Protein AF-A0A171AJC9-F1 (afdb_monomer_lite)

Foldseek 3Di:
DVVLLPDQQQDPVSLVVNVVVLVVVVVCLVVVVVVLVVLVVVQVVCCVPVVDGDPCNVVVVVVNVVVVVSSVCSVVSNVVSVVVVVVVVVVVVVVVVVVVVVVVVVCVVLPPDPPVPDDPPDVVVVVVNVVSVVVVVVVD

pLDDT: mean 80.69, std 15.53, range [34.72, 95.94]

Sequence (140 aa):
AYSMIDQPPLCVEDISESHFNHRLLSEENVEISKLINDVDIKNQLLRTWTKESVPDVPQIMSLWDNFQIVMSNFHIVVSRQEESLKDRLSLTAEEMVTEIERFVLRWSELKPMRIISEIQINDHYIIDSLELINNSRQQW

Organism: Triatoma infestans (NCBI:txid30076)

Secondary structure (DSSP, 8-state):
-HHHHSS---SHHHHHHHHHHHHHHHHHHHHHHHHHHHHHHHHHHHHHHHS---TTHHHHHHHHHHHHHHHHHHHHHHHHHHHHHHHHHHHHHHHHHHHHHHHHHHHHHHS----TTT----HHHHHHHHHHHHHHHH--

Structure (mmCIF, N/CA/C/O backbone):
data_AF-A0A171AJC9-F1
#
_entry.id   AF-A0A171AJC9-F1
#
loop_
_atom_site.group_PDB
_atom_site.id
_atom_site.type_symbol
_atom_site.label_atom_id
_atom_site.label_alt_id
_atom_site.label_comp_id
_atom_site.label_asym_id
_atom_site.label_entity_id
_atom_site.label_seq_id
_atom_site.pdbx_PDB_ins_code
_atom_site.Cartn_x
_atom_site.Cartn_y
_atom_site.Cartn_z
_atom_site.occupancy
_atom_site.B_iso_or_equiv
_atom_site.auth_seq_id
_atom_site.auth_comp_id
_atom_site.auth_asym_id
_atom_site.auth_atom_id
_atom_site.pdbx_PDB_model_num
ATOM 1 N N . ALA A 1 1 ? -12.573 0.585 2.137 1.00 41.22 1 ALA A N 1
ATOM 2 C CA . ALA A 1 1 ? -11.731 1.380 3.055 1.00 41.22 1 ALA A CA 1
ATOM 3 C C . ALA A 1 1 ? -10.441 0.636 3.404 1.00 41.22 1 ALA A C 1
ATOM 5 O O . ALA A 1 1 ? -9.400 1.056 2.927 1.00 41.22 1 ALA A O 1
ATOM 6 N N . TYR A 1 2 ? -10.494 -0.508 4.104 1.00 34.72 2 TYR A N 1
ATOM 7 C CA . TYR A 1 2 ? -9.299 -1.308 4.449 1.00 34.72 2 TYR A CA 1
ATOM 8 C C . TYR A 1 2 ? -8.417 -1.710 3.251 1.00 34.72 2 TYR A C 1
ATOM 10 O O . TYR A 1 2 ? -7.199 -1.701 3.354 1.00 34.72 2 TYR A O 1
ATOM 18 N N . SER A 1 3 ? -9.014 -1.987 2.088 1.00 44.22 3 SER A N 1
ATOM 19 C CA . SER A 1 3 ? -8.273 -2.386 0.885 1.00 44.22 3 SER A CA 1
ATOM 20 C C . SER A 1 3 ? -7.541 -1.250 0.161 1.00 44.22 3 SER A C 1
ATOM 22 O O . SER A 1 3 ? -6.700 -1.543 -0.675 1.00 44.22 3 SER A O 1
ATOM 24 N N . MET A 1 4 ? -7.870 0.022 0.422 1.00 49.44 4 MET A N 1
ATOM 25 C CA . MET A 1 4 ? -7.275 1.158 -0.307 1.00 49.44 4 MET A CA 1
ATOM 26 C C . MET A 1 4 ? -5.973 1.660 0.319 1.00 49.44 4 MET A C 1
ATOM 28 O O . MET A 1 4 ? -5.195 2.301 -0.372 1.00 49.44 4 MET A O 1
ATOM 32 N N . ILE A 1 5 ? -5.734 1.383 1.605 1.00 52.53 5 ILE A N 1
ATOM 33 C CA . ILE A 1 5 ? -4.530 1.850 2.314 1.00 52.53 5 ILE A CA 1
ATOM 34 C C . ILE A 1 5 ? -3.443 0.766 2.331 1.00 52.53 5 ILE A C 1
ATOM 36 O O . ILE A 1 5 ? -2.259 1.078 2.288 1.00 52.53 5 ILE A O 1
ATOM 40 N N . ASP A 1 6 ? -3.845 -0.509 2.348 1.00 51.78 6 ASP A N 1
ATOM 41 C CA . ASP A 1 6 ? -2.919 -1.649 2.335 1.00 51.78 6 ASP A CA 1
ATOM 42 C C . ASP A 1 6 ? -2.307 -1.924 0.956 1.00 51.78 6 ASP A C 1
ATOM 44 O O . ASP A 1 6 ? -1.342 -2.683 0.847 1.00 51.78 6 ASP A O 1
ATOM 48 N N . GLN A 1 7 ? -2.858 -1.338 -0.112 1.00 58.59 7 GLN A N 1
ATOM 49 C CA . GLN A 1 7 ? -2.280 -1.489 -1.439 1.00 58.59 7 GLN A CA 1
ATOM 50 C C . GLN A 1 7 ? -1.215 -0.416 -1.675 1.00 58.59 7 GLN A C 1
ATOM 52 O O . GLN A 1 7 ? -1.537 0.772 -1.702 1.00 58.59 7 GLN A O 1
ATOM 57 N N . PRO A 1 8 ? 0.059 -0.811 -1.847 1.00 58.44 8 PRO A N 1
ATOM 58 C CA . PRO A 1 8 ? 1.096 0.144 -2.188 1.00 58.44 8 PRO A CA 1
ATOM 59 C C . PRO A 1 8 ? 0.774 0.805 -3.539 1.00 58.44 8 PRO A C 1
ATOM 61 O O . PRO A 1 8 ? 0.414 0.087 -4.475 1.00 58.44 8 PRO A O 1
ATOM 64 N N . PRO A 1 9 ? 0.914 2.138 -3.669 1.00 60.09 9 PRO A N 1
ATOM 65 C CA . PRO A 1 9 ? 0.683 2.820 -4.940 1.00 60.09 9 PRO A CA 1
ATOM 66 C C . PRO A 1 9 ? 1.651 2.306 -6.015 1.00 60.09 9 PRO A C 1
ATOM 68 O O . PRO A 1 9 ? 2.844 2.150 -5.751 1.00 60.09 9 PRO A O 1
ATOM 71 N N . LEU A 1 10 ? 1.136 2.026 -7.218 1.00 63.41 10 LEU A N 1
ATOM 72 C CA . LEU A 1 10 ? 1.886 1.398 -8.316 1.00 63.41 10 LEU A CA 1
ATOM 73 C C . LEU A 1 10 ? 2.336 2.405 -9.389 1.00 63.41 10 LEU A C 1
ATOM 75 O O . LEU A 1 10 ? 3.208 2.070 -10.197 1.00 63.41 10 LEU A O 1
ATOM 79 N N . CYS A 1 11 ? 1.758 3.612 -9.393 1.00 59.44 11 CYS A N 1
ATOM 80 C CA . CYS A 1 11 ? 2.030 4.722 -10.311 1.00 59.44 11 CYS A CA 1
ATOM 81 C C . CYS A 1 11 ? 2.040 6.088 -9.590 1.00 59.44 11 CYS A C 1
ATOM 83 O O . CYS A 1 11 ? 1.581 6.216 -8.457 1.00 59.44 11 CYS A O 1
ATOM 85 N N . VAL A 1 12 ? 2.550 7.130 -10.258 1.00 61.16 12 VAL A N 1
ATOM 86 C CA . VAL A 1 12 ? 2.616 8.510 -9.733 1.00 61.16 12 VAL A CA 1
ATOM 87 C C . VAL A 1 12 ? 1.220 9.084 -9.460 1.00 61.16 12 VAL A C 1
ATOM 89 O O . VAL A 1 12 ? 1.003 9.709 -8.422 1.00 61.16 12 VAL A O 1
ATOM 92 N N . GLU A 1 13 ? 0.255 8.832 -10.342 1.00 67.81 13 GLU A N 1
ATOM 93 C CA . GLU A 1 13 ? -1.151 9.188 -10.135 1.00 67.81 13 GLU A CA 1
ATOM 94 C C . GLU A 1 13 ? -1.714 8.516 -8.873 1.00 67.81 13 GLU A C 1
ATOM 96 O O . GLU A 1 13 ? -2.326 9.197 -8.045 1.00 67.81 13 GLU A O 1
ATOM 101 N N . ASP A 1 14 ? -1.393 7.235 -8.658 1.00 75.31 14 ASP A N 1
ATOM 102 C CA . ASP A 1 14 ? -1.816 6.474 -7.477 1.00 75.31 14 ASP A CA 1
ATOM 103 C C . ASP A 1 14 ? -1.217 7.048 -6.184 1.00 75.31 14 ASP A C 1
ATOM 105 O O . ASP A 1 14 ? -1.866 7.026 -5.141 1.00 75.31 14 ASP A O 1
ATOM 109 N N . ILE A 1 15 ? 0.003 7.602 -6.227 1.00 76.38 15 ILE A N 1
ATOM 110 C CA . ILE A 1 15 ? 0.623 8.270 -5.069 1.00 76.38 15 ILE A CA 1
ATOM 111 C C . ILE A 1 15 ? -0.194 9.505 -4.676 1.00 76.38 15 ILE A C 1
ATOM 113 O O . ILE A 1 15 ? -0.487 9.709 -3.495 1.00 76.38 15 ILE A O 1
ATOM 117 N N . SER A 1 16 ? -0.601 10.319 -5.652 1.00 79.94 16 SER A N 1
ATOM 118 C CA . SER A 1 16 ? -1.375 11.538 -5.392 1.00 79.94 16 SER A CA 1
ATOM 119 C C . SER A 1 16 ? -2.765 11.240 -4.817 1.00 79.94 16 SER A C 1
ATOM 121 O O . SER A 1 16 ? -3.183 11.871 -3.842 1.00 79.94 16 SER A O 1
ATOM 123 N N . GLU A 1 17 ? -3.446 10.228 -5.361 1.00 83.25 17 GLU A N 1
ATOM 124 C CA . GLU A 1 17 ? -4.742 9.756 -4.876 1.00 83.25 17 GLU A CA 1
ATOM 125 C C . GLU A 1 17 ? -4.617 9.143 -3.475 1.00 83.25 17 GLU A C 1
ATOM 127 O O . GLU A 1 17 ? -5.412 9.435 -2.580 1.00 83.25 17 GLU A O 1
ATOM 132 N N . SER A 1 18 ? -3.567 8.356 -3.247 1.00 80.88 18 SER A N 1
ATOM 133 C CA . SER A 1 18 ? -3.238 7.778 -1.947 1.00 80.88 18 SER A CA 1
ATOM 134 C C . SER A 1 18 ? -3.033 8.862 -0.879 1.00 80.88 18 SER A C 1
ATOM 136 O O . SER A 1 18 ? -3.617 8.785 0.203 1.00 80.88 18 SER A O 1
ATOM 138 N N . HIS A 1 19 ? -2.296 9.937 -1.189 1.00 85.44 19 HIS A N 1
ATOM 139 C CA . HIS A 1 19 ? -2.134 11.085 -0.288 1.00 85.44 19 HIS A CA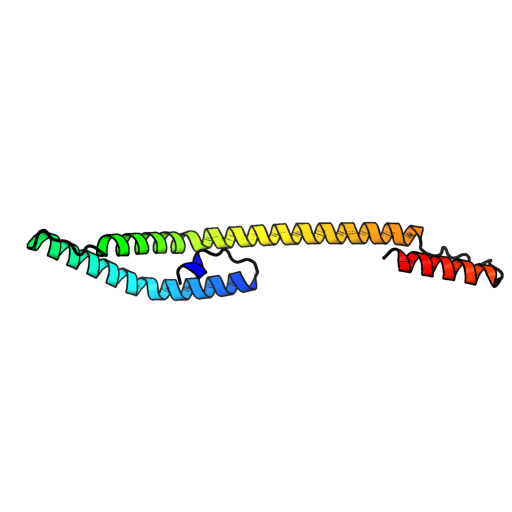 1
ATOM 140 C C . HIS A 1 19 ? -3.445 11.822 -0.005 1.00 85.44 19 HIS A C 1
ATOM 142 O O . HIS A 1 19 ? -3.665 12.274 1.122 1.00 85.44 19 HIS A O 1
ATOM 148 N N . PHE A 1 20 ? -4.308 11.970 -1.012 1.00 87.50 20 PHE A N 1
ATOM 149 C CA . PHE A 1 20 ? -5.622 12.582 -0.838 1.00 87.50 20 PHE A CA 1
ATOM 150 C C . PHE A 1 20 ? -6.499 11.749 0.105 1.00 87.50 20 PHE A C 1
ATOM 152 O O . PHE A 1 20 ? -7.044 12.282 1.071 1.00 87.50 20 PHE A O 1
ATOM 159 N N . ASN A 1 21 ? -6.557 10.436 -0.112 1.00 86.00 21 ASN A N 1
ATOM 160 C CA . ASN A 1 21 ? -7.317 9.515 0.729 1.00 86.00 21 ASN A CA 1
ATOM 161 C C . ASN A 1 21 ? -6.762 9.445 2.159 1.00 86.00 21 ASN A C 1
ATOM 163 O O . ASN A 1 21 ? -7.535 9.475 3.115 1.00 86.00 21 ASN A O 1
ATOM 167 N N . HIS A 1 22 ? -5.435 9.412 2.327 1.00 87.88 22 HIS A N 1
ATOM 168 C CA . HIS A 1 22 ? -4.784 9.472 3.642 1.00 87.88 22 HIS A CA 1
ATOM 169 C C . HIS A 1 22 ? -5.164 10.740 4.406 1.00 87.88 22 HIS A C 1
ATOM 171 O O . HIS A 1 22 ? -5.492 10.668 5.589 1.00 87.88 22 HIS A O 1
ATOM 177 N N . ARG A 1 23 ? -5.205 11.891 3.724 1.00 89.38 23 ARG A N 1
ATOM 178 C CA . ARG A 1 23 ? -5.634 13.156 4.330 1.00 89.38 23 ARG A CA 1
ATOM 179 C C . ARG A 1 23 ? -7.085 13.101 4.800 1.00 89.38 23 ARG A C 1
ATOM 181 O O . ARG A 1 23 ? -7.331 13.424 5.956 1.00 89.38 23 ARG A O 1
ATOM 188 N N . LEU A 1 24 ? -8.011 12.665 3.945 1.00 89.38 24 LEU A N 1
ATOM 189 C CA . LEU A 1 24 ? -9.429 12.543 4.309 1.00 89.38 24 LEU A CA 1
ATOM 190 C C . LEU A 1 24 ? -9.621 11.629 5.523 1.00 89.38 24 LEU A C 1
ATOM 192 O O . LEU A 1 24 ? -10.302 11.981 6.482 1.00 89.38 24 LEU A O 1
ATOM 196 N N . LEU A 1 25 ? -8.958 10.473 5.517 1.00 87.62 25 LEU A N 1
ATOM 197 C CA . LEU A 1 25 ? -9.026 9.533 6.629 1.00 87.62 25 LEU A CA 1
ATOM 198 C C . LEU A 1 25 ? -8.399 10.098 7.905 1.00 87.62 25 LEU A C 1
ATOM 200 O O . LEU A 1 25 ? -8.891 9.815 8.990 1.00 87.62 25 LEU A O 1
ATOM 204 N N . SER A 1 26 ? -7.334 10.894 7.794 1.00 88.38 26 SER A N 1
ATOM 205 C CA . SER A 1 26 ? -6.707 11.584 8.925 1.00 88.38 26 SER A CA 1
ATOM 206 C C . SER A 1 26 ? -7.628 12.645 9.540 1.00 88.38 26 SER A C 1
ATOM 208 O O . SER A 1 26 ? -7.672 12.790 10.762 1.00 88.38 26 SER A O 1
ATOM 210 N N . GLU A 1 27 ? -8.416 13.343 8.717 1.00 90.31 27 GLU A N 1
ATOM 211 C CA . GLU A 1 27 ? -9.432 14.297 9.180 1.00 90.31 27 GLU A CA 1
ATOM 212 C C . GLU A 1 27 ? -10.545 13.585 9.970 1.00 90.31 27 GLU A C 1
ATOM 214 O O . GLU A 1 27 ? -10.867 13.995 11.088 1.00 90.31 27 GLU A O 1
ATOM 219 N N . GLU A 1 28 ? -11.065 12.465 9.456 1.00 89.62 28 GLU A N 1
ATOM 220 C CA . GLU A 1 28 ? -12.080 11.647 10.143 1.00 89.62 28 GLU A CA 1
ATOM 221 C C . GLU A 1 28 ? -11.525 10.897 11.372 1.00 89.62 28 GLU A C 1
ATOM 223 O O . GLU A 1 28 ? -12.261 10.595 12.319 1.00 89.62 28 GLU A O 1
ATOM 228 N N . ASN A 1 29 ? -10.214 10.629 11.406 1.00 90.88 29 ASN A N 1
ATOM 229 C CA . ASN A 1 29 ? -9.545 9.877 12.472 1.00 90.88 29 ASN A CA 1
ATOM 230 C C . ASN A 1 29 ? -9.790 10.497 13.857 1.00 90.88 29 ASN A C 1
ATOM 232 O O . ASN A 1 29 ? -9.984 9.780 14.841 1.00 90.88 29 ASN A O 1
ATOM 236 N N . VAL A 1 30 ? -9.840 11.829 13.950 1.00 89.38 30 VAL A N 1
ATOM 237 C CA . VAL A 1 30 ? -10.054 12.538 15.222 1.00 89.38 30 VAL A CA 1
ATOM 238 C C . VAL A 1 30 ? -11.428 12.227 15.819 1.00 89.38 30 VAL A C 1
ATOM 240 O O . VAL A 1 30 ? -11.549 12.049 17.033 1.00 89.38 30 VAL A O 1
ATOM 243 N N . GLU A 1 31 ? -12.471 12.165 14.994 1.00 92.25 31 GLU A N 1
ATOM 244 C CA . GLU A 1 31 ? -13.830 11.880 15.461 1.00 92.25 31 GLU A CA 1
ATOM 245 C C . GLU A 1 31 ? -13.995 10.405 15.825 1.00 92.25 31 GLU A C 1
ATOM 247 O O . GLU A 1 31 ? -14.526 10.087 16.893 1.00 92.25 31 GLU A O 1
ATOM 252 N N . ILE A 1 32 ? -13.460 9.504 14.998 1.00 92.94 32 ILE A N 1
ATOM 253 C CA . ILE A 1 32 ? -13.521 8.063 15.259 1.00 92.94 32 ILE A CA 1
ATOM 254 C C . ILE A 1 32 ? -12.709 7.702 16.513 1.00 92.94 32 ILE A C 1
ATOM 256 O O . ILE A 1 32 ? -13.184 6.920 17.335 1.00 92.94 32 ILE A O 1
ATOM 260 N N . SER A 1 33 ? -11.551 8.334 16.736 1.00 93.12 33 SER A N 1
ATOM 261 C CA . SER A 1 33 ? -10.754 8.171 17.964 1.00 93.12 33 SER A CA 1
ATOM 262 C C . SER A 1 33 ? -11.571 8.466 19.222 1.00 93.12 33 SER A C 1
ATOM 264 O O . SER A 1 33 ? -11.521 7.710 20.194 1.00 93.12 33 SER A O 1
ATOM 266 N N . LYS A 1 34 ? -12.353 9.556 19.209 1.00 94.75 34 LYS A N 1
ATOM 267 C CA . LYS A 1 34 ? -13.231 9.918 20.332 1.00 94.75 34 LYS A CA 1
ATOM 268 C C . LYS A 1 34 ? -14.307 8.859 20.544 1.00 94.75 34 LYS A C 1
ATOM 270 O O . LYS A 1 34 ? -14.531 8.444 21.676 1.00 94.75 34 LYS A O 1
ATOM 275 N N . LEU A 1 35 ? -14.931 8.390 19.464 1.00 95.44 35 LEU A N 1
ATOM 276 C CA . LEU A 1 35 ? -15.973 7.369 19.539 1.00 95.44 35 LEU A CA 1
ATOM 277 C C . LEU A 1 35 ? -15.440 6.039 20.091 1.00 95.44 35 LEU A C 1
ATOM 279 O O . LEU A 1 35 ? -16.090 5.430 20.938 1.00 95.44 35 LEU A O 1
ATOM 283 N N . ILE A 1 36 ? -14.255 5.605 19.654 1.00 94.50 36 ILE A N 1
ATOM 284 C CA . ILE A 1 36 ? -13.602 4.388 20.155 1.00 94.50 36 ILE A CA 1
ATOM 285 C C . ILE A 1 36 ? -13.290 4.511 21.648 1.00 94.50 36 ILE A C 1
ATOM 287 O O . ILE A 1 36 ? -13.581 3.589 22.409 1.00 94.50 36 ILE A O 1
ATOM 291 N N . ASN A 1 37 ? -12.773 5.662 22.084 1.00 95.25 37 ASN A N 1
ATOM 292 C CA . ASN A 1 37 ? -12.525 5.924 23.499 1.00 95.25 37 ASN A CA 1
ATOM 293 C C . ASN A 1 37 ? -13.822 5.891 24.329 1.00 95.25 37 ASN A C 1
ATOM 295 O O . ASN A 1 37 ? -13.868 5.277 25.393 1.00 95.25 37 ASN A O 1
ATOM 299 N N . ASP A 1 38 ? -14.905 6.488 23.828 1.00 95.88 38 ASP A N 1
ATOM 300 C CA . ASP A 1 38 ? -16.208 6.451 24.496 1.00 95.88 38 ASP A CA 1
ATOM 301 C C . ASP A 1 38 ? -16.768 5.025 24.605 1.00 95.88 38 ASP A C 1
ATOM 303 O O . ASP A 1 38 ? -17.379 4.670 25.618 1.00 95.88 38 ASP A O 1
ATOM 307 N N . VAL A 1 39 ? -16.580 4.203 23.568 1.00 94.88 39 VAL A N 1
ATOM 308 C CA . VAL A 1 39 ? -16.972 2.787 23.567 1.00 94.88 39 VAL A CA 1
ATOM 309 C C . VAL A 1 39 ? -16.170 2.001 24.601 1.00 94.88 39 VAL A C 1
ATOM 311 O O . VAL A 1 39 ? -16.769 1.228 25.351 1.00 94.88 39 VAL A O 1
ATOM 314 N N . ASP A 1 40 ? -14.857 2.220 24.692 1.00 93.44 40 ASP A N 1
ATOM 315 C CA . ASP A 1 40 ? -14.009 1.562 25.690 1.00 93.44 40 ASP A CA 1
ATOM 316 C C . ASP A 1 40 ? -14.432 1.943 27.117 1.00 93.44 40 ASP A C 1
ATOM 318 O O . ASP A 1 40 ? -14.728 1.063 27.927 1.00 93.44 40 ASP A O 1
ATOM 322 N N . ILE A 1 41 ? -14.614 3.238 27.403 1.00 94.12 41 ILE A N 1
ATOM 323 C CA . ILE A 1 41 ? -15.086 3.716 28.714 1.00 94.12 41 ILE A CA 1
ATOM 324 C C . ILE A 1 41 ? -16.431 3.075 29.081 1.00 94.12 41 ILE A C 1
ATOM 326 O O . ILE A 1 41 ? -16.601 2.551 30.185 1.00 94.12 41 ILE A O 1
ATOM 330 N N . LYS A 1 42 ? -17.404 3.079 28.160 1.00 94.00 42 LYS A N 1
ATOM 331 C CA . LYS A 1 42 ? -18.727 2.479 28.403 1.00 94.00 42 LYS A CA 1
ATOM 332 C C . LYS A 1 42 ? -18.632 0.972 28.636 1.00 94.00 42 LYS A C 1
ATOM 334 O O . LYS A 1 42 ? -19.303 0.455 29.530 1.00 94.00 42 LYS A O 1
ATOM 339 N N . ASN A 1 43 ? -17.792 0.270 27.878 1.00 92.75 43 ASN A N 1
ATOM 340 C CA . ASN A 1 43 ? -17.590 -1.166 28.041 1.00 92.75 43 ASN A CA 1
ATOM 341 C C . ASN A 1 43 ? -16.887 -1.497 29.368 1.00 92.75 43 ASN A C 1
ATOM 343 O O . ASN A 1 43 ? -17.265 -2.456 30.037 1.00 92.75 43 ASN A O 1
ATOM 347 N N . GLN A 1 44 ? -15.919 -0.687 29.806 1.00 92.62 44 GLN A N 1
ATOM 348 C CA . GLN A 1 44 ? -15.272 -0.830 31.116 1.00 92.62 44 GLN A CA 1
ATOM 349 C C . GLN A 1 44 ? -16.256 -0.616 32.273 1.00 92.62 44 GLN A C 1
ATOM 351 O O . GLN A 1 44 ? -16.257 -1.387 33.238 1.00 92.62 44 GLN A O 1
ATOM 356 N N . LEU A 1 45 ? -17.133 0.386 32.172 1.00 93.06 45 LEU A N 1
ATOM 357 C CA . LEU A 1 45 ? -18.187 0.620 33.161 1.00 93.06 45 LEU A CA 1
ATOM 358 C C . LEU A 1 45 ? -19.171 -0.553 33.219 1.00 93.06 45 LEU A C 1
ATOM 360 O O . LEU A 1 45 ? -19.460 -1.050 34.309 1.00 93.06 45 LEU A O 1
ATOM 364 N N . LEU A 1 46 ? -19.622 -1.045 32.059 1.00 93.00 46 LEU A N 1
ATOM 365 C CA . LEU A 1 46 ? -20.495 -2.216 31.967 1.00 93.00 46 LEU A CA 1
ATOM 366 C C . LEU A 1 46 ? -19.847 -3.439 32.624 1.00 93.00 46 LEU A C 1
ATOM 368 O O . LEU A 1 46 ? -20.473 -4.064 33.481 1.00 93.00 46 LEU A O 1
ATOM 372 N N . ARG A 1 47 ? -18.577 -3.720 32.306 1.00 92.81 47 ARG A N 1
ATOM 373 C CA . ARG A 1 47 ? -17.784 -4.793 32.929 1.00 92.81 47 ARG A CA 1
ATOM 374 C C . ARG A 1 47 ? -17.693 -4.643 34.437 1.00 92.81 47 ARG A C 1
ATOM 376 O O . ARG A 1 47 ? -17.825 -5.625 35.159 1.00 92.81 47 ARG A O 1
ATOM 383 N N . THR A 1 48 ? -17.500 -3.424 34.926 1.00 92.81 48 THR A N 1
ATOM 384 C CA . THR A 1 48 ? -17.394 -3.160 36.365 1.00 92.81 48 THR A CA 1
ATOM 385 C C . THR A 1 48 ? -18.719 -3.421 37.086 1.00 92.81 48 THR A C 1
ATOM 387 O O . THR A 1 48 ? -18.723 -3.956 38.192 1.00 92.81 48 THR A O 1
ATOM 390 N N . TRP A 1 49 ? -19.848 -3.076 36.461 1.00 91.00 49 TRP A N 1
ATOM 391 C CA . TRP A 1 49 ? -21.175 -3.158 37.079 1.00 91.00 49 TRP A CA 1
ATOM 392 C C . TRP A 1 49 ? -21.834 -4.530 36.941 1.00 91.00 49 TRP A C 1
ATOM 394 O O . TRP A 1 49 ? -22.441 -5.026 37.886 1.00 91.00 49 TRP A O 1
ATOM 404 N N . THR A 1 50 ? -21.723 -5.142 35.767 1.00 91.00 50 THR A N 1
ATOM 405 C CA . THR A 1 50 ? -22.429 -6.386 35.420 1.00 91.00 50 THR A CA 1
ATOM 406 C C . THR A 1 50 ? -21.521 -7.610 35.451 1.00 91.00 50 THR A C 1
ATOM 408 O O . THR A 1 50 ? -22.018 -8.730 35.461 1.00 91.00 50 THR A O 1
ATOM 411 N N . LYS A 1 51 ? -20.193 -7.412 35.491 1.00 88.88 51 LYS A N 1
ATOM 412 C CA . LYS A 1 51 ? -19.174 -8.444 35.217 1.00 88.88 51 LYS A CA 1
ATOM 413 C C . LYS A 1 51 ? -19.275 -9.054 33.815 1.00 88.88 51 LYS A C 1
ATOM 415 O O . LYS A 1 51 ? -18.598 -10.040 33.535 1.00 88.88 51 LYS A O 1
ATOM 420 N N . GLU A 1 52 ? -20.053 -8.443 32.927 1.00 85.69 52 GLU A N 1
ATOM 421 C CA . GLU A 1 52 ? -20.195 -8.830 31.529 1.00 85.69 52 GLU A CA 1
ATOM 422 C C . GLU A 1 52 ? -19.545 -7.789 30.612 1.00 85.69 52 GLU A C 1
ATOM 424 O O . GLU A 1 52 ? -19.412 -6.614 30.948 1.00 85.69 52 GLU A O 1
ATOM 429 N N . SER A 1 53 ? -19.110 -8.229 29.435 1.00 85.50 53 SER A N 1
ATOM 430 C CA . SER A 1 53 ? -18.546 -7.369 28.395 1.00 85.50 53 SER A CA 1
ATOM 431 C C . SER A 1 53 ? -19.364 -7.507 27.134 1.00 85.50 53 SER A C 1
ATOM 433 O O . SER A 1 53 ? -19.800 -8.608 26.807 1.00 85.50 53 SER A O 1
ATOM 435 N N . VAL A 1 54 ? -19.425 -6.437 26.347 1.00 90.31 54 VAL A N 1
ATOM 436 C CA . VAL A 1 54 ? -19.834 -6.565 24.949 1.00 90.31 54 VAL A CA 1
ATOM 437 C C . VAL A 1 54 ? -18.772 -7.410 24.218 1.00 90.31 54 VAL A C 1
ATOM 439 O O . VAL A 1 54 ? -17.588 -7.054 24.298 1.00 90.31 54 VAL A O 1
ATOM 442 N N . PRO A 1 55 ? -19.141 -8.529 23.564 1.00 89.12 55 PRO A N 1
ATOM 443 C CA . PRO A 1 55 ? -18.183 -9.449 22.940 1.00 89.12 55 PRO A CA 1
ATOM 444 C C . PRO A 1 55 ? -17.393 -8.843 21.777 1.00 89.12 55 PRO A C 1
ATOM 446 O O . PRO A 1 55 ? -16.236 -9.201 21.584 1.00 89.12 55 PRO A O 1
ATOM 449 N N . ASP A 1 56 ? -17.994 -7.902 21.045 1.00 92.50 56 ASP A N 1
ATOM 450 C CA . ASP A 1 56 ? -17.413 -7.344 19.816 1.00 92.50 56 ASP A CA 1
ATOM 451 C C . ASP A 1 56 ? -16.430 -6.193 20.078 1.00 92.50 56 ASP A C 1
ATOM 453 O O . ASP A 1 56 ? -15.596 -5.875 19.231 1.00 92.50 56 ASP A O 1
ATOM 457 N N . VAL A 1 57 ? -16.483 -5.563 21.259 1.00 92.06 57 VAL A N 1
ATOM 458 C CA . VAL A 1 57 ? -15.631 -4.403 21.587 1.00 92.06 57 VAL A CA 1
ATOM 459 C C . VAL A 1 57 ? -14.132 -4.719 21.463 1.00 92.06 57 VAL A C 1
ATOM 461 O O . VAL A 1 57 ? -13.437 -3.940 20.814 1.00 92.06 57 VAL A O 1
ATOM 464 N N . PRO A 1 58 ? -13.607 -5.848 21.980 1.00 91.38 58 PRO A N 1
ATOM 465 C CA . PRO A 1 58 ? -12.210 -6.230 21.767 1.00 91.38 58 PRO A CA 1
ATOM 466 C C . PRO A 1 58 ? -11.818 -6.336 20.287 1.00 91.38 58 PRO A C 1
ATOM 468 O O . PRO A 1 58 ? -10.718 -5.932 19.914 1.00 91.38 58 PRO A O 1
ATOM 471 N N . GLN A 1 59 ? -12.711 -6.848 19.435 1.00 93.50 59 GLN A N 1
ATOM 472 C CA . GLN A 1 59 ? -12.455 -6.944 17.998 1.00 93.50 59 GLN A CA 1
ATOM 473 C C . GLN A 1 59 ? -12.408 -5.554 17.355 1.00 93.50 59 GLN A C 1
ATOM 475 O O . GLN A 1 59 ? -11.506 -5.278 16.567 1.00 93.50 59 GLN A O 1
ATOM 480 N N . ILE A 1 60 ? -13.345 -4.671 17.709 1.00 93.94 60 ILE A N 1
ATOM 481 C CA . ILE A 1 60 ? -13.378 -3.287 17.219 1.00 93.94 60 ILE A CA 1
ATOM 482 C C . ILE A 1 60 ? -12.107 -2.536 17.634 1.00 93.94 60 ILE A C 1
ATOM 484 O O . ILE A 1 60 ? -11.515 -1.858 16.798 1.00 93.94 60 ILE A O 1
ATOM 488 N N . MET A 1 61 ? -11.647 -2.698 18.880 1.00 92.94 61 MET A N 1
ATOM 489 C CA . MET A 1 61 ? -10.389 -2.095 19.338 1.00 92.94 61 MET A CA 1
ATOM 490 C C . MET A 1 61 ? -9.185 -2.640 18.568 1.00 92.94 61 MET A C 1
ATOM 492 O O . MET A 1 61 ? -8.368 -1.862 18.095 1.00 92.94 61 MET A O 1
ATOM 496 N N . SER A 1 62 ? -9.116 -3.955 18.341 1.00 93.19 62 SER A N 1
ATOM 497 C CA . SER A 1 62 ? -8.029 -4.551 17.554 1.00 93.19 62 SER A CA 1
ATOM 498 C C . SER A 1 62 ? -8.002 -4.055 16.104 1.00 93.19 62 SER A C 1
ATOM 500 O O . SER A 1 62 ? -6.925 -3.804 15.562 1.00 93.19 62 SER A O 1
ATOM 502 N N . LEU A 1 63 ? -9.167 -3.901 15.468 1.00 92.50 63 LEU A N 1
ATOM 503 C CA . LEU A 1 63 ? -9.264 -3.305 14.135 1.00 92.50 63 LEU A CA 1
ATOM 504 C C . LEU A 1 63 ? -8.825 -1.840 14.166 1.00 92.50 63 LEU A C 1
ATOM 506 O O . LEU A 1 63 ? -8.106 -1.387 13.282 1.00 92.50 63 LEU A O 1
ATOM 510 N N . TRP A 1 64 ? -9.226 -1.090 15.186 1.00 93.88 64 TRP A N 1
ATOM 511 C CA . TRP A 1 64 ? -8.810 0.296 15.327 1.00 93.88 64 TRP A CA 1
ATOM 512 C C . TRP A 1 64 ? -7.292 0.442 15.483 1.00 93.88 64 TRP A C 1
ATOM 514 O O . TRP A 1 64 ? -6.684 1.247 14.779 1.00 93.88 64 TRP A O 1
ATOM 524 N N . ASP A 1 65 ? -6.668 -0.385 16.319 1.00 92.44 65 ASP A N 1
ATOM 525 C CA . ASP A 1 65 ? -5.216 -0.393 16.512 1.00 92.44 65 ASP A CA 1
ATOM 526 C C . ASP A 1 65 ? -4.480 -0.714 15.205 1.00 92.44 65 ASP A C 1
ATOM 528 O O . ASP A 1 65 ? -3.517 -0.036 14.847 1.00 92.44 65 ASP A O 1
ATOM 532 N N . ASN A 1 66 ? -4.965 -1.703 14.444 1.00 90.56 66 ASN A N 1
ATOM 533 C CA . ASN A 1 66 ? -4.399 -2.027 13.135 1.00 90.56 66 ASN A CA 1
ATOM 534 C C . ASN A 1 66 ? -4.512 -0.841 12.165 1.00 90.56 66 ASN A C 1
ATOM 536 O O . ASN A 1 66 ? -3.540 -0.466 11.515 1.00 90.56 66 ASN A O 1
ATOM 540 N N . PHE A 1 67 ? -5.677 -0.194 12.115 1.00 88.94 67 PHE A N 1
ATOM 541 C CA . PHE A 1 67 ? -5.865 1.002 11.302 1.00 88.94 67 PHE A CA 1
ATOM 542 C C . PHE A 1 67 ? -4.888 2.125 11.686 1.00 88.94 67 PHE A C 1
ATOM 544 O O . PHE A 1 67 ? -4.297 2.734 10.796 1.00 88.94 67 PHE A O 1
ATOM 551 N N . GLN A 1 68 ? -4.655 2.370 12.982 1.00 90.81 68 GLN A N 1
ATOM 552 C CA . GLN A 1 68 ? -3.675 3.369 13.428 1.00 90.81 68 GLN A CA 1
ATOM 553 C C . GLN A 1 68 ? -2.250 3.021 12.980 1.00 90.81 68 GLN A C 1
ATOM 555 O O . GLN A 1 68 ? -1.528 3.904 12.519 1.00 90.81 68 GLN A O 1
ATOM 560 N N . ILE A 1 69 ? -1.862 1.744 13.055 1.00 88.69 69 ILE A N 1
ATOM 561 C CA . ILE A 1 69 ? -0.554 1.264 12.581 1.00 88.69 69 ILE A CA 1
ATOM 562 C C . ILE A 1 69 ? -0.400 1.509 11.076 1.00 88.69 69 ILE A C 1
ATOM 564 O O . ILE A 1 69 ? 0.626 2.017 10.619 1.00 88.69 69 ILE A O 1
ATOM 568 N N . VAL A 1 70 ? -1.422 1.173 10.290 1.00 85.50 70 VAL A N 1
ATOM 569 C CA . VAL A 1 70 ? -1.425 1.404 8.841 1.00 85.50 70 VAL A CA 1
ATOM 570 C C . VAL A 1 70 ? -1.331 2.905 8.537 1.00 85.50 70 VAL A C 1
ATOM 572 O O . VAL A 1 70 ? -0.513 3.323 7.716 1.00 85.50 70 VAL A O 1
ATOM 575 N N . MET A 1 71 ? -2.090 3.733 9.258 1.00 87.06 71 MET A N 1
ATOM 576 C CA . MET A 1 71 ? -2.087 5.189 9.106 1.00 87.06 71 MET A CA 1
ATOM 577 C C . MET A 1 71 ? -0.726 5.814 9.445 1.00 87.06 71 MET A C 1
ATOM 579 O O . MET A 1 71 ? -0.275 6.722 8.741 1.00 87.06 71 MET A O 1
ATOM 583 N N . SER A 1 72 ? -0.045 5.314 10.485 1.00 87.25 72 SER A N 1
ATOM 584 C CA . SER A 1 72 ? 1.290 5.782 10.873 1.00 87.25 72 SER A CA 1
ATOM 585 C C . SER A 1 72 ? 2.377 5.337 9.897 1.00 87.25 72 SER A C 1
ATOM 587 O O . SER A 1 72 ? 3.332 6.072 9.651 1.00 87.25 72 SER A O 1
ATOM 589 N N . ASN A 1 73 ? 2.230 4.145 9.317 1.00 83.94 73 ASN A N 1
ATOM 590 C CA . ASN A 1 73 ? 3.214 3.571 8.401 1.00 83.94 73 ASN A CA 1
ATOM 591 C C . ASN A 1 73 ? 3.080 4.089 6.965 1.00 83.94 73 ASN A C 1
ATOM 593 O O . ASN A 1 73 ? 3.974 3.856 6.152 1.00 83.94 73 ASN A O 1
ATOM 597 N N . PHE A 1 74 ? 2.004 4.810 6.654 1.00 85.56 74 PHE A N 1
ATOM 598 C CA . PHE A 1 74 ? 1.696 5.305 5.316 1.00 85.56 74 PHE A CA 1
ATOM 599 C C . PHE A 1 74 ? 2.885 5.982 4.618 1.00 85.56 74 PHE A C 1
ATOM 601 O O . PHE A 1 74 ? 3.245 5.613 3.502 1.00 85.56 74 PHE A O 1
ATOM 608 N N . HIS A 1 75 ? 3.552 6.925 5.291 1.00 84.25 75 HIS A N 1
ATOM 609 C CA . HIS A 1 75 ? 4.687 7.646 4.707 1.00 84.25 75 HIS A CA 1
ATOM 610 C C . HIS A 1 75 ? 5.856 6.723 4.356 1.00 84.25 75 HIS A C 1
ATOM 612 O O . HIS A 1 75 ? 6.479 6.896 3.315 1.00 84.25 75 HIS A O 1
ATOM 618 N N . ILE A 1 76 ? 6.120 5.710 5.184 1.00 86.88 76 ILE A N 1
ATOM 619 C CA . ILE A 1 76 ? 7.178 4.724 4.937 1.00 86.88 76 ILE A CA 1
ATOM 620 C C . ILE A 1 76 ? 6.846 3.911 3.681 1.00 86.88 76 ILE A C 1
ATOM 622 O O . ILE A 1 76 ? 7.714 3.689 2.836 1.00 86.88 76 ILE A O 1
ATOM 626 N N . VAL A 1 77 ? 5.586 3.487 3.545 1.00 83.88 77 VAL A N 1
ATOM 627 C CA . VAL A 1 77 ? 5.117 2.724 2.382 1.00 83.88 77 VAL A CA 1
ATOM 628 C C . VAL A 1 77 ? 5.232 3.557 1.110 1.00 83.88 77 VAL A C 1
ATOM 630 O O . VAL A 1 77 ? 5.800 3.076 0.131 1.00 83.88 77 VAL A O 1
ATOM 633 N N . VAL A 1 78 ? 4.757 4.805 1.126 1.00 84.69 78 VAL A N 1
ATOM 634 C CA . VAL A 1 78 ? 4.814 5.692 -0.044 1.00 84.69 78 VAL A CA 1
ATOM 635 C C . VAL A 1 78 ? 6.254 6.003 -0.441 1.00 84.69 78 VAL A C 1
ATOM 637 O O . VAL A 1 78 ? 6.596 5.838 -1.607 1.00 84.69 78 VAL A O 1
ATOM 640 N N . SER A 1 79 ? 7.130 6.360 0.503 1.00 85.69 79 SER A N 1
ATOM 641 C CA . SER A 1 79 ? 8.540 6.634 0.190 1.00 85.69 79 SER A CA 1
ATOM 642 C C . SER A 1 79 ? 9.244 5.423 -0.425 1.00 85.69 79 SER A C 1
ATOM 644 O O . SER A 1 79 ? 10.005 5.569 -1.379 1.00 85.69 79 SER A O 1
ATOM 646 N N . ARG A 1 80 ? 8.946 4.213 0.061 1.00 85.88 80 ARG A N 1
ATOM 647 C CA . ARG A 1 80 ? 9.472 2.979 -0.532 1.00 85.88 80 ARG A CA 1
ATOM 648 C C . ARG A 1 80 ? 8.958 2.758 -1.959 1.00 85.88 80 ARG A C 1
ATOM 650 O O . ARG A 1 80 ? 9.707 2.270 -2.803 1.00 85.88 80 ARG A O 1
ATOM 657 N N . GLN A 1 81 ? 7.697 3.092 -2.237 1.00 83.88 81 GLN A N 1
ATOM 658 C CA . GLN A 1 81 ? 7.151 3.000 -3.595 1.00 83.88 81 GLN A CA 1
ATOM 659 C C . GLN A 1 81 ? 7.752 4.047 -4.534 1.00 83.88 81 GLN A C 1
ATOM 661 O O . GLN A 1 81 ? 8.063 3.718 -5.675 1.00 83.88 81 GLN A O 1
ATOM 666 N N . GLU A 1 82 ? 7.992 5.272 -4.062 1.00 85.75 82 GLU A N 1
ATOM 667 C CA . GLU A 1 82 ? 8.694 6.296 -4.843 1.00 85.75 82 GLU A CA 1
ATOM 668 C C . GLU A 1 82 ? 10.102 5.849 -5.245 1.00 85.75 82 GLU A C 1
ATOM 670 O O . GLU A 1 82 ? 10.512 6.049 -6.387 1.00 85.75 82 GLU A O 1
ATOM 675 N N . GLU A 1 83 ? 10.844 5.245 -4.318 1.00 89.00 83 GLU A N 1
ATOM 676 C CA . GLU A 1 83 ? 12.176 4.702 -4.588 1.00 89.00 83 GLU A CA 1
ATOM 677 C C . GLU A 1 83 ? 12.110 3.554 -5.603 1.00 89.00 83 GLU A C 1
ATOM 679 O O . GLU A 1 83 ? 12.785 3.598 -6.629 1.00 89.00 83 GLU A O 1
ATOM 684 N N . SER A 1 84 ? 11.197 2.598 -5.407 1.00 87.69 84 SER A N 1
ATOM 685 C CA . SER A 1 84 ? 11.009 1.492 -6.353 1.00 87.69 84 SER A CA 1
ATOM 686 C C . SER A 1 84 ? 10.602 1.963 -7.755 1.00 87.69 84 SER A C 1
ATOM 688 O O . SER A 1 84 ? 11.047 1.390 -8.751 1.00 87.69 84 SER A O 1
ATOM 690 N N . LEU A 1 85 ? 9.775 3.007 -7.86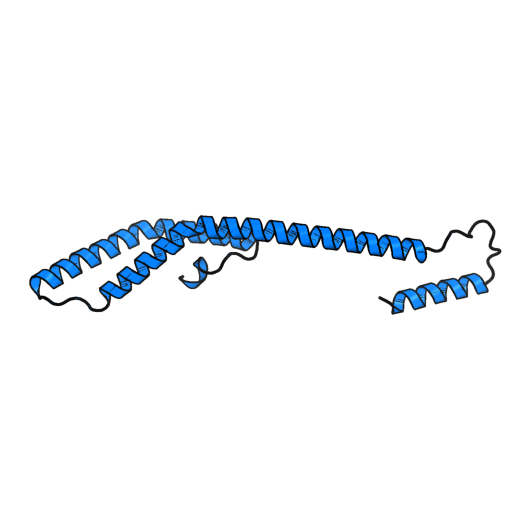3 1.00 87.44 85 LEU A N 1
ATOM 691 C CA . LEU A 1 85 ? 9.409 3.610 -9.145 1.00 87.44 85 LEU A CA 1
ATOM 692 C C . LEU A 1 85 ? 10.610 4.263 -9.830 1.00 87.44 85 LEU A C 1
ATOM 694 O O . LEU A 1 85 ? 10.779 4.087 -11.036 1.00 87.44 85 LEU A O 1
ATOM 698 N N . LYS A 1 86 ? 11.459 4.975 -9.080 1.00 90.06 86 LYS A N 1
ATOM 699 C CA . LYS A 1 86 ? 12.699 5.562 -9.614 1.00 90.06 86 LYS A CA 1
ATOM 700 C C . LYS A 1 86 ? 13.637 4.483 -10.149 1.00 90.06 86 LYS A C 1
ATOM 702 O O . LYS A 1 86 ? 14.113 4.619 -11.274 1.00 90.06 86 LYS A O 1
ATOM 707 N N . ASP A 1 87 ? 13.831 3.401 -9.401 1.00 92.00 87 ASP A N 1
ATOM 708 C CA . ASP A 1 87 ? 14.686 2.284 -9.817 1.00 92.00 87 ASP A CA 1
ATOM 709 C C . ASP A 1 87 ? 14.171 1.628 -11.101 1.00 92.00 87 ASP A C 1
ATOM 711 O O . ASP A 1 87 ? 14.929 1.401 -12.044 1.00 92.00 87 ASP A O 1
ATOM 715 N N . ARG A 1 88 ? 12.856 1.382 -11.176 1.00 90.69 88 ARG A N 1
ATOM 716 C CA . ARG A 1 88 ? 12.216 0.830 -12.378 1.00 90.69 88 ARG A CA 1
ATOM 717 C C . ARG A 1 88 ? 12.399 1.743 -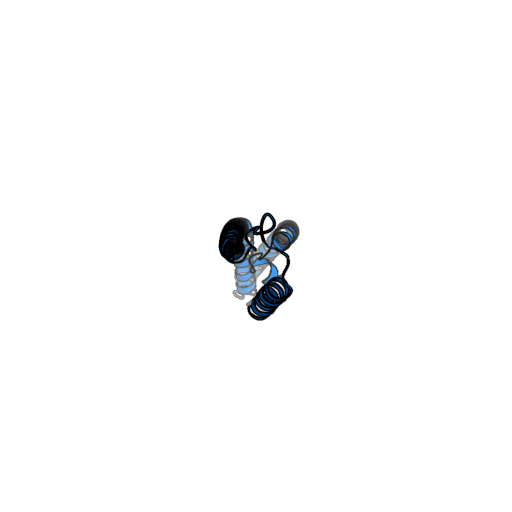13.588 1.00 90.69 88 ARG A C 1
ATOM 719 O O . ARG A 1 88 ? 12.733 1.254 -14.661 1.00 90.69 88 ARG A O 1
ATOM 726 N N . LEU A 1 89 ? 12.202 3.052 -13.422 1.00 90.88 89 LEU A N 1
ATOM 727 C CA . LEU A 1 89 ? 12.392 4.026 -14.500 1.00 90.88 89 LEU A CA 1
ATOM 728 C C . LEU A 1 89 ? 13.852 4.095 -14.964 1.00 90.88 89 LEU A C 1
ATOM 730 O O . LEU A 1 89 ? 14.091 4.177 -16.167 1.00 90.88 89 LEU A O 1
ATOM 734 N N . SER A 1 90 ? 14.814 4.025 -14.037 1.00 93.31 90 SER A N 1
ATOM 735 C CA . SER A 1 90 ? 16.242 3.971 -14.371 1.00 93.31 90 SER A CA 1
ATOM 736 C C . SER A 1 90 ? 16.564 2.736 -15.205 1.00 93.31 90 SER A C 1
ATOM 738 O O . SER A 1 90 ? 17.178 2.848 -16.262 1.00 93.31 90 SER A O 1
ATOM 740 N N . LEU A 1 91 ? 16.074 1.572 -14.776 1.00 94.62 91 LEU A N 1
ATOM 741 C CA . LEU A 1 91 ? 16.289 0.313 -15.481 1.00 94.62 91 LEU A CA 1
ATOM 742 C C . LEU A 1 91 ? 15.676 0.344 -16.888 1.00 94.62 91 LEU A C 1
ATOM 744 O O . LEU A 1 91 ? 16.344 0.000 -17.858 1.00 94.62 91 LEU A O 1
ATOM 748 N N . THR A 1 92 ? 14.446 0.843 -17.032 1.00 93.56 92 THR A N 1
ATOM 749 C CA . THR A 1 92 ? 13.821 1.014 -18.353 1.00 93.56 92 THR A CA 1
ATOM 750 C C . THR A 1 92 ? 14.601 1.991 -19.240 1.00 93.56 92 THR A C 1
ATOM 752 O O . THR A 1 92 ? 14.720 1.764 -20.443 1.00 93.56 92 THR A O 1
ATOM 755 N N . ALA A 1 93 ? 15.160 3.068 -18.682 1.00 94.69 93 ALA A N 1
ATOM 756 C CA . ALA A 1 93 ? 15.989 3.998 -19.446 1.00 94.69 93 ALA A CA 1
ATOM 757 C C . ALA A 1 93 ? 17.289 3.338 -19.938 1.00 94.69 93 ALA A C 1
ATOM 759 O O . ALA A 1 93 ? 17.653 3.500 -21.102 1.00 94.69 93 ALA A O 1
ATOM 760 N N . GLU A 1 94 ? 17.959 2.559 -19.088 1.00 95.88 94 GLU A N 1
ATOM 761 C CA . GLU A 1 94 ? 19.156 1.790 -19.453 1.00 95.88 94 GLU A CA 1
ATOM 762 C C . GLU A 1 94 ? 18.862 0.747 -20.539 1.00 95.88 94 GLU A C 1
ATOM 764 O O . GLU A 1 94 ? 19.617 0.617 -21.509 1.00 95.88 94 GLU A O 1
ATOM 769 N N . GLU A 1 95 ? 17.736 0.042 -20.430 1.00 95.56 95 GLU A N 1
ATOM 770 C CA . GLU A 1 95 ? 17.268 -0.898 -21.451 1.00 95.56 95 GLU A CA 1
ATOM 771 C C . GLU A 1 95 ? 17.016 -0.195 -22.790 1.00 95.56 95 GLU A C 1
ATOM 773 O O . GLU A 1 95 ? 17.458 -0.684 -23.832 1.00 95.56 95 GLU A O 1
ATOM 778 N N . MET A 1 96 ? 16.372 0.978 -22.778 1.00 95.25 96 MET A N 1
ATOM 779 C CA . MET A 1 96 ? 16.148 1.777 -23.986 1.00 95.25 96 MET A CA 1
ATOM 780 C C . MET A 1 96 ? 17.459 2.243 -24.624 1.00 95.25 96 MET A C 1
ATOM 782 O O . MET A 1 96 ? 17.604 2.152 -25.842 1.00 95.25 96 MET A O 1
ATOM 786 N N . VAL A 1 97 ? 18.422 2.716 -23.827 1.00 95.94 97 VAL A N 1
ATOM 787 C CA . VAL A 1 97 ? 19.753 3.100 -24.328 1.00 95.94 97 VAL A CA 1
ATOM 788 C C . VAL A 1 97 ? 20.436 1.901 -24.977 1.00 95.94 97 VAL A C 1
ATOM 790 O O . VAL A 1 97 ? 20.899 2.002 -26.112 1.00 95.94 97 VAL A O 1
ATOM 793 N N . THR A 1 98 ? 20.419 0.750 -24.308 1.00 95.94 98 THR A N 1
ATOM 794 C CA . THR A 1 98 ? 20.998 -0.491 -24.833 1.00 95.94 98 THR A CA 1
ATOM 795 C C . THR A 1 98 ? 20.346 -0.895 -26.158 1.00 95.94 98 THR A C 1
ATOM 797 O O . THR A 1 98 ? 21.026 -1.321 -27.094 1.00 95.94 98 THR A O 1
ATOM 800 N N . GLU A 1 99 ? 19.026 -0.754 -26.276 1.00 95.12 99 GLU A N 1
ATOM 801 C CA . GLU A 1 99 ? 18.310 -1.081 -27.508 1.00 95.12 99 GLU A CA 1
ATOM 802 C C . GLU A 1 99 ? 18.635 -0.100 -28.643 1.00 95.12 99 GLU A C 1
ATOM 804 O O . GLU A 1 99 ? 18.822 -0.519 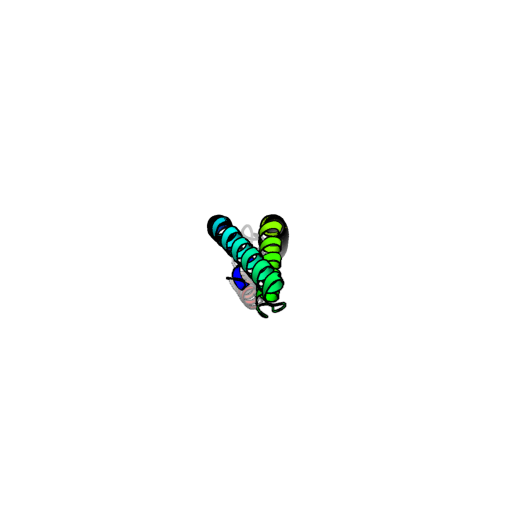-29.787 1.00 95.12 99 GLU A O 1
ATOM 809 N N . ILE A 1 100 ? 18.803 1.190 -28.334 1.00 95.12 100 ILE A N 1
ATOM 810 C CA . ILE A 1 100 ? 19.279 2.196 -29.294 1.00 95.12 100 ILE A CA 1
ATOM 811 C C . ILE A 1 100 ? 20.701 1.867 -29.761 1.00 95.12 100 ILE A C 1
ATOM 813 O O . ILE A 1 100 ? 20.979 1.943 -30.957 1.00 95.12 100 ILE A O 1
ATOM 817 N N . GLU A 1 101 ? 21.603 1.468 -28.866 1.00 94.94 101 GLU A N 1
ATOM 818 C CA . GLU A 1 101 ? 22.969 1.072 -29.230 1.00 94.94 101 GLU A CA 1
ATOM 819 C C . GLU A 1 101 ? 22.978 -0.152 -30.153 1.00 94.94 101 GLU A C 1
ATOM 821 O O . GLU A 1 101 ? 23.637 -0.139 -31.196 1.00 94.94 101 GLU A O 1
ATOM 826 N N . ARG A 1 102 ? 22.183 -1.183 -29.836 1.00 93.69 102 ARG A N 1
ATOM 827 C CA . ARG A 1 102 ? 21.992 -2.352 -30.714 1.00 93.69 102 ARG A CA 1
ATOM 828 C C . ARG A 1 102 ? 21.437 -1.946 -32.072 1.00 93.69 102 ARG A C 1
ATOM 830 O O . ARG A 1 102 ? 21.901 -2.449 -33.097 1.00 93.69 102 ARG A O 1
ATOM 837 N N . PHE A 1 103 ? 20.460 -1.043 -32.087 1.00 92.31 103 PHE A N 1
ATOM 838 C CA . PHE A 1 103 ? 19.896 -0.514 -33.319 1.00 92.31 103 PHE A CA 1
ATOM 839 C C . PHE A 1 103 ? 20.957 0.217 -34.147 1.00 92.31 103 PHE A C 1
ATOM 841 O O . PHE A 1 103 ? 21.071 -0.044 -35.340 1.00 92.31 103 PHE A O 1
ATOM 848 N N . VAL A 1 104 ? 21.769 1.083 -33.535 1.00 91.88 104 VAL A N 1
ATOM 849 C CA . VAL A 1 104 ? 22.843 1.816 -34.221 1.00 91.88 104 VAL A CA 1
ATOM 850 C C . VAL A 1 104 ? 23.890 0.864 -34.793 1.00 91.88 104 VAL A C 1
ATOM 852 O O . VAL A 1 104 ? 24.305 1.058 -35.934 1.00 91.88 104 VAL A O 1
ATOM 855 N N . LEU A 1 105 ? 24.287 -0.175 -34.052 1.00 90.06 105 LEU A N 1
ATOM 856 C CA . LEU A 1 105 ? 25.221 -1.196 -34.537 1.00 90.06 105 LEU A CA 1
ATOM 857 C C . LEU A 1 105 ? 24.657 -1.914 -35.767 1.00 90.06 105 LEU A C 1
ATOM 859 O O . LEU A 1 105 ? 25.280 -1.882 -36.829 1.00 90.06 105 LEU A O 1
ATOM 863 N N . ARG A 1 106 ? 23.432 -2.444 -35.671 1.00 89.31 106 ARG A N 1
ATOM 864 C CA . ARG A 1 106 ? 22.746 -3.098 -36.799 1.00 89.31 106 ARG A CA 1
ATOM 865 C C . ARG A 1 106 ? 22.568 -2.158 -37.985 1.00 89.31 106 ARG A C 1
ATOM 867 O O . ARG A 1 106 ? 22.783 -2.545 -39.129 1.00 89.31 106 ARG A O 1
ATOM 874 N N . TRP A 1 107 ? 22.192 -0.910 -37.723 1.00 87.31 107 TRP A N 1
ATOM 875 C CA . TRP A 1 107 ? 22.066 0.102 -38.758 1.00 87.31 107 TRP A CA 1
ATOM 876 C C . TRP A 1 107 ? 23.414 0.389 -39.409 1.00 87.31 107 TRP A C 1
ATOM 878 O O . TRP A 1 107 ? 23.467 0.511 -40.619 1.00 87.31 107 TRP A O 1
ATOM 888 N N . SER A 1 108 ? 24.514 0.467 -38.662 1.00 85.62 108 SER A N 1
ATOM 889 C CA . SER A 1 108 ? 25.842 0.713 -39.234 1.00 85.62 108 SER A CA 1
ATOM 890 C C . SER A 1 108 ? 26.321 -0.417 -40.150 1.00 85.62 108 SER A C 1
ATOM 892 O O . SER A 1 108 ? 26.953 -0.133 -41.165 1.00 85.62 108 SER A O 1
ATOM 894 N N . GLU A 1 109 ? 25.962 -1.664 -39.834 1.00 82.31 109 GLU A N 1
ATOM 895 C CA . GLU A 1 109 ? 26.263 -2.850 -40.644 1.00 82.31 109 GLU A CA 1
ATOM 896 C C . GLU A 1 109 ? 25.407 -2.919 -41.913 1.00 82.31 109 GLU A C 1
ATOM 898 O O . GLU A 1 109 ? 25.901 -3.258 -42.986 1.00 82.31 109 GLU A O 1
ATOM 903 N N . LEU A 1 110 ? 24.119 -2.589 -41.797 1.00 78.25 110 LEU A N 1
ATOM 904 C CA . LEU A 1 110 ? 23.145 -2.716 -42.885 1.00 78.25 110 LEU A CA 1
ATOM 905 C C . LEU A 1 110 ? 22.969 -1.433 -43.696 1.00 78.25 110 LEU A C 1
ATOM 907 O O . LEU A 1 110 ? 22.321 -1.448 -44.745 1.00 78.25 110 LEU A O 1
ATOM 911 N N . LYS A 1 111 ? 23.504 -0.303 -43.222 1.00 76.06 111 LYS A N 1
ATOM 912 C CA . LYS A 1 111 ? 23.379 0.976 -43.912 1.00 76.06 111 LYS A CA 1
ATOM 913 C C . LYS A 1 111 ? 24.063 0.834 -45.268 1.00 76.06 111 LYS A C 1
ATOM 915 O O . LYS A 1 111 ? 25.263 0.560 -45.299 1.00 76.06 111 LYS A O 1
ATOM 920 N N . PRO A 1 112 ? 23.354 1.109 -46.378 1.00 71.31 112 PRO A N 1
ATOM 921 C CA . PRO A 1 112 ? 23.955 1.111 -47.700 1.00 71.31 112 PRO A CA 1
ATOM 922 C C . PRO A 1 112 ? 25.130 2.087 -47.700 1.00 71.31 112 PRO A C 1
ATOM 924 O O . PRO A 1 112 ? 24.955 3.311 -47.628 1.00 71.31 112 PRO A O 1
ATOM 927 N N . MET A 1 113 ? 26.349 1.546 -47.694 1.00 58.56 113 MET A N 1
ATOM 928 C CA . MET A 1 113 ? 27.550 2.354 -47.791 1.00 58.56 113 MET A CA 1
ATOM 929 C C . MET A 1 113 ? 27.459 3.062 -49.137 1.00 58.56 113 MET A C 1
ATOM 931 O O . MET A 1 113 ? 27.185 2.431 -50.157 1.00 58.56 113 MET A O 1
ATOM 935 N N . ARG A 1 114 ? 27.590 4.391 -49.125 1.00 55.41 114 ARG A N 1
ATOM 936 C CA . ARG A 1 114 ? 27.559 5.215 -50.331 1.00 55.41 114 ARG A CA 1
ATOM 937 C C . ARG A 1 114 ? 28.649 4.741 -51.288 1.00 55.41 114 ARG A C 1
ATOM 939 O O . ARG A 1 114 ? 29.753 5.266 -51.270 1.00 55.41 114 ARG A O 1
ATOM 946 N N . ILE A 1 115 ? 28.299 3.836 -52.185 1.00 51.16 115 ILE A N 1
ATOM 947 C CA . ILE A 1 115 ? 28.968 3.682 -53.467 1.00 51.16 115 ILE A CA 1
ATOM 948 C C . ILE A 1 115 ? 28.129 4.463 -54.491 1.00 51.16 115 ILE A C 1
ATOM 950 O O . ILE A 1 115 ? 27.689 3.949 -55.507 1.00 51.16 115 ILE A O 1
ATOM 954 N N . ILE A 1 116 ? 27.817 5.726 -54.177 1.00 51.44 116 ILE A N 1
ATOM 955 C CA . ILE A 1 116 ? 27.047 6.611 -55.071 1.00 51.44 116 ILE A CA 1
ATOM 956 C C . ILE A 1 116 ? 27.995 7.436 -55.957 1.00 51.44 116 ILE A C 1
ATOM 958 O O . ILE A 1 116 ? 27.558 8.062 -56.913 1.00 51.44 116 ILE A O 1
ATOM 962 N N . SER A 1 117 ? 29.306 7.418 -55.697 1.00 46.12 117 SER A N 1
ATOM 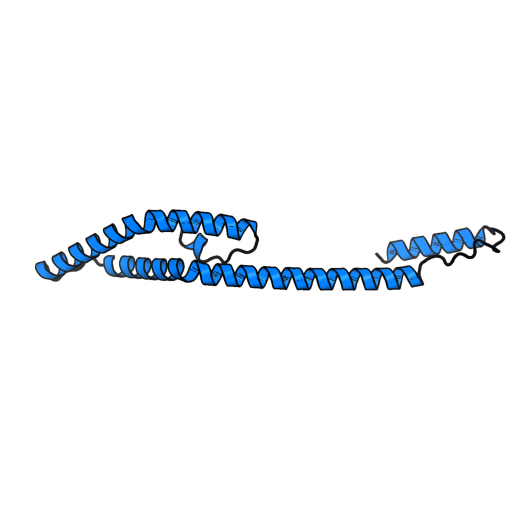963 C CA . SER A 1 117 ? 30.269 8.174 -56.503 1.00 46.12 117 SER A CA 1
ATOM 964 C C . SER A 1 117 ? 30.863 7.410 -57.692 1.00 46.12 117 SER A C 1
ATOM 966 O O . SER A 1 117 ? 31.385 8.073 -58.578 1.00 46.12 117 SER A O 1
ATOM 968 N N . GLU A 1 118 ? 30.756 6.073 -57.775 1.00 49.09 118 GLU A N 1
ATOM 969 C CA . GLU A 1 118 ? 31.343 5.302 -58.898 1.00 49.09 118 GLU A CA 1
ATOM 970 C C . GLU A 1 118 ? 30.521 4.092 -59.394 1.00 49.09 118 GLU A C 1
ATOM 972 O O . GLU A 1 118 ? 30.983 3.365 -60.272 1.00 49.09 118 GLU A O 1
ATOM 977 N N . ILE A 1 119 ? 29.289 3.862 -58.918 1.00 50.28 119 ILE A N 1
ATOM 978 C CA . ILE A 1 119 ? 28.435 2.831 -59.530 1.00 50.28 119 ILE A CA 1
ATOM 979 C C . ILE A 1 119 ? 27.746 3.445 -60.741 1.00 50.28 119 ILE A C 1
ATOM 981 O O . ILE A 1 119 ? 26.796 4.217 -60.611 1.00 50.28 119 ILE A O 1
ATOM 985 N N . GLN A 1 120 ? 28.213 3.074 -61.935 1.00 51.03 120 GLN A N 1
ATOM 986 C CA . GLN A 1 120 ? 27.339 3.023 -63.104 1.00 51.03 120 GLN A CA 1
ATOM 987 C C . GLN A 1 120 ? 26.085 2.268 -62.672 1.00 51.03 120 GLN A C 1
ATOM 989 O O . GLN A 1 120 ? 26.172 1.077 -62.378 1.00 51.03 120 GLN A O 1
ATOM 994 N N . ILE A 1 121 ? 24.968 2.987 -62.531 1.00 55.53 121 ILE A N 1
ATOM 995 C CA . ILE A 1 121 ? 23.682 2.457 -62.076 1.00 55.53 121 ILE A CA 1
ATOM 996 C C . ILE A 1 121 ? 23.288 1.356 -63.058 1.00 55.53 121 ILE A C 1
ATOM 998 O O . ILE A 1 121 ? 22.744 1.620 -64.125 1.00 55.53 121 ILE A O 1
ATOM 1002 N N . ASN A 1 122 ? 23.657 0.129 -62.718 1.00 61.25 122 ASN A N 1
ATOM 1003 C CA . ASN A 1 122 ? 23.278 -1.073 -63.426 1.00 61.25 122 ASN A CA 1
ATOM 1004 C C . ASN A 1 122 ? 22.056 -1.618 -62.693 1.00 61.25 122 ASN A C 1
ATOM 1006 O O . ASN A 1 122 ? 22.072 -1.693 -6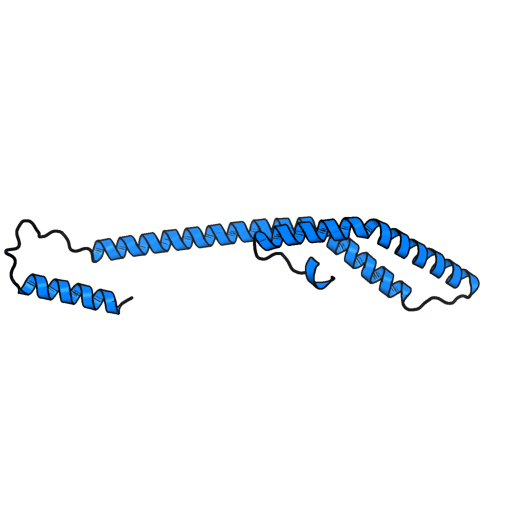1.461 1.00 61.25 122 ASN A O 1
ATOM 1010 N N . ASP A 1 123 ? 21.023 -2.012 -63.437 1.00 59.78 123 ASP A N 1
ATOM 1011 C CA . ASP A 1 123 ? 19.743 -2.494 -62.893 1.00 59.78 123 ASP A CA 1
ATOM 1012 C C . ASP A 1 123 ? 19.924 -3.579 -61.815 1.00 59.78 123 ASP A C 1
ATOM 1014 O O . ASP A 1 123 ? 19.163 -3.645 -60.852 1.00 59.78 123 ASP A O 1
ATOM 1018 N N . HIS A 1 124 ? 20.999 -4.365 -61.911 1.00 60.94 124 HIS A N 1
ATOM 1019 C CA . HIS A 1 124 ? 21.364 -5.396 -60.941 1.00 60.94 124 HIS A CA 1
ATOM 1020 C C . HIS A 1 124 ? 21.640 -4.853 -59.527 1.00 60.94 124 HIS A C 1
ATOM 1022 O O . HIS A 1 124 ? 21.215 -5.454 -58.548 1.00 60.94 124 HIS A O 1
ATOM 1028 N N . TYR A 1 125 ? 22.290 -3.691 -59.393 1.00 67.62 125 TYR A N 1
ATOM 1029 C CA . TYR A 1 125 ? 22.578 -3.095 -58.080 1.00 67.62 125 TYR A CA 1
ATOM 1030 C C . TYR A 1 125 ? 21.300 -2.604 -57.382 1.00 67.62 125 TYR A C 1
ATOM 1032 O O . TYR A 1 125 ? 21.168 -2.679 -56.157 1.00 67.62 125 TYR A O 1
ATOM 1040 N N . ILE A 1 126 ? 20.332 -2.115 -58.163 1.00 70.75 126 ILE A N 1
ATOM 1041 C CA . ILE A 1 126 ? 19.028 -1.703 -57.636 1.00 70.75 126 ILE A CA 1
ATOM 1042 C C . ILE A 1 126 ? 18.219 -2.929 -57.203 1.00 70.75 126 ILE A C 1
ATOM 1044 O O . ILE A 1 126 ? 17.611 -2.903 -56.137 1.00 70.75 126 ILE A O 1
ATOM 1048 N N . ILE A 1 127 ? 18.246 -4.016 -57.978 1.00 74.44 127 ILE A N 1
ATOM 1049 C CA . ILE A 1 127 ? 17.560 -5.263 -57.614 1.00 74.44 127 ILE A CA 1
ATOM 1050 C C . ILE A 1 127 ? 18.157 -5.858 -56.330 1.00 74.44 127 ILE A C 1
ATOM 1052 O O . ILE A 1 127 ? 17.403 -6.134 -55.399 1.00 74.44 127 ILE A O 1
ATOM 1056 N N . ASP A 1 128 ? 19.485 -5.947 -56.222 1.00 71.44 128 ASP A N 1
ATOM 1057 C CA . ASP A 1 128 ? 20.155 -6.502 -55.036 1.00 71.44 128 ASP A CA 1
ATOM 1058 C C . ASP A 1 128 ? 19.889 -5.667 -53.772 1.00 71.44 128 ASP A C 1
ATOM 1060 O O . ASP A 1 128 ? 19.660 -6.203 -52.686 1.00 71.44 128 ASP A O 1
ATOM 1064 N N . SER A 1 129 ? 19.872 -4.335 -53.892 1.00 69.44 129 SER A N 1
ATOM 1065 C CA . SER A 1 129 ? 19.564 -3.452 -52.758 1.00 69.44 129 SER A CA 1
ATOM 1066 C C . SER A 1 129 ? 18.086 -3.497 -52.354 1.00 69.44 129 SER A C 1
ATOM 1068 O O . SER A 1 129 ? 17.781 -3.442 -51.161 1.00 69.44 129 SER A O 1
ATOM 1070 N N . LEU A 1 130 ? 17.161 -3.662 -53.305 1.00 74.62 130 LEU A N 1
ATOM 1071 C CA . LEU A 1 130 ? 15.744 -3.900 -53.011 1.00 74.62 130 LEU A CA 1
ATOM 1072 C C . LEU A 1 130 ? 15.518 -5.259 -52.335 1.00 74.62 130 LEU A C 1
ATOM 1074 O O . LEU A 1 130 ? 14.685 -5.361 -51.432 1.00 74.62 130 LEU A O 1
ATOM 1078 N N . GLU A 1 131 ? 16.267 -6.287 -52.728 1.00 74.81 131 GLU A N 1
ATOM 1079 C CA . GLU A 1 131 ? 16.185 -7.623 -52.138 1.00 74.81 131 GLU A CA 1
ATOM 1080 C C . GLU A 1 131 ? 16.766 -7.654 -50.715 1.00 74.81 131 GLU A C 1
ATOM 1082 O O . GLU A 1 131 ? 16.170 -8.254 -49.814 1.00 74.81 131 GLU A O 1
ATOM 1087 N N . LEU A 1 132 ? 17.857 -6.915 -50.473 1.00 74.19 132 LEU A N 1
ATOM 1088 C CA . LEU A 1 132 ? 18.409 -6.680 -49.136 1.00 74.19 132 LEU A CA 1
ATOM 1089 C C . LEU A 1 132 ? 17.375 -6.003 -48.223 1.00 74.19 132 LEU A C 1
ATOM 1091 O O . LEU A 1 132 ? 17.099 -6.498 -47.133 1.00 74.19 132 LEU A O 1
ATOM 1095 N N . ILE A 1 133 ? 16.746 -4.916 -48.688 1.00 76.94 133 ILE A N 1
ATOM 1096 C CA . ILE A 1 133 ? 15.716 -4.190 -47.927 1.00 76.94 133 ILE A CA 1
ATOM 1097 C C . ILE A 1 133 ? 14.505 -5.088 -47.642 1.00 76.94 133 ILE A C 1
ATOM 1099 O O . ILE A 1 133 ? 13.957 -5.056 -46.538 1.00 76.94 133 ILE A O 1
ATOM 1103 N N . ASN A 1 134 ? 14.079 -5.904 -48.609 1.00 76.19 134 ASN A N 1
ATOM 1104 C CA . ASN A 1 134 ? 12.951 -6.813 -48.430 1.00 76.19 134 ASN A CA 1
ATOM 1105 C C . ASN A 1 134 ? 13.252 -7.912 -47.396 1.00 76.19 134 ASN A C 1
ATOM 1107 O O . ASN A 1 134 ? 12.402 -8.194 -46.552 1.00 76.19 134 ASN A O 1
ATOM 1111 N N . ASN A 1 135 ? 14.463 -8.475 -47.407 1.00 65.81 135 ASN A N 1
ATOM 1112 C CA . ASN A 1 135 ? 14.904 -9.439 -46.396 1.00 65.81 135 ASN A CA 1
ATOM 1113 C C . ASN A 1 135 ? 15.029 -8.804 -45.007 1.00 65.81 135 ASN A C 1
ATOM 1115 O O . ASN A 1 135 ? 14.562 -9.383 -44.029 1.00 65.81 135 ASN A O 1
ATOM 1119 N N . SER A 1 136 ? 15.578 -7.590 -44.905 1.00 67.00 136 SER A N 1
ATOM 1120 C CA . SER A 1 136 ? 15.638 -6.865 -43.630 1.00 67.00 136 SER A CA 1
ATOM 1121 C C . SER A 1 136 ? 14.246 -6.578 -43.060 1.00 67.00 136 SER A C 1
ATOM 1123 O O . SER A 1 136 ? 14.061 -6.654 -41.851 1.00 67.00 136 SER A O 1
ATOM 1125 N N . ARG A 1 137 ? 13.244 -6.326 -43.914 1.00 61.16 137 ARG A N 1
ATOM 1126 C CA . ARG A 1 137 ? 11.851 -6.113 -43.491 1.00 61.16 137 ARG A CA 1
ATOM 1127 C C . ARG A 1 137 ? 11.149 -7.389 -43.006 1.00 61.16 137 ARG A C 1
ATOM 1129 O O . ARG A 1 137 ? 10.139 -7.274 -42.328 1.00 61.16 137 ARG A O 1
ATOM 1136 N N . GLN A 1 138 ? 11.627 -8.580 -43.372 1.00 57.28 138 GLN A N 1
ATOM 1137 C CA . GLN A 1 138 ? 11.069 -9.853 -42.887 1.00 57.28 138 GLN A CA 1
ATOM 1138 C C . GLN A 1 138 ? 11.688 -10.334 -41.566 1.00 57.28 138 GLN A C 1
ATOM 1140 O O . GLN A 1 138 ? 11.145 -11.243 -40.945 1.00 57.28 138 GLN A O 1
ATOM 1145 N N . GLN A 1 139 ? 12.820 -9.760 -41.149 1.00 49.91 139 GLN A N 1
ATOM 1146 C CA . GLN A 1 139 ? 13.507 -10.116 -39.900 1.00 49.91 139 GLN A CA 1
ATOM 1147 C C . GLN A 1 139 ? 13.136 -9.214 -38.709 1.00 49.91 139 GLN A C 1
ATOM 1149 O O . GLN A 1 139 ? 13.719 -9.356 -37.632 1.00 49.91 139 GLN A O 1
ATOM 1154 N N . TRP A 1 140 ? 12.192 -8.292 -38.900 1.00 42.22 140 TRP A N 1
ATOM 1155 C CA . TRP A 1 140 ? 11.563 -7.469 -37.862 1.00 42.22 140 TRP A CA 1
ATOM 1156 C C . TRP A 1 140 ? 10.135 -7.952 -37.620 1.00 42.22 140 TRP A C 1
ATOM 1158 O O . TRP A 1 140 ? 9.680 -7.834 -36.463 1.00 42.22 140 TRP A O 1
#

Radius of gyration: 33.11 Å; chains: 1; bounding box: 54×24×100 Å